Protein AF-A0A355TZN8-F1 (afdb_monomer_lite)

Structure (mmCIF, N/CA/C/O backbone):
data_AF-A0A355TZN8-F1
#
_entry.id   AF-A0A355TZN8-F1
#
loop_
_atom_site.group_PDB
_atom_site.id
_atom_site.type_symbol
_atom_site.label_atom_id
_atom_site.label_alt_id
_atom_site.label_comp_id
_atom_site.label_asym_id
_atom_site.label_entity_id
_atom_site.label_seq_id
_atom_site.pdbx_PDB_ins_code
_atom_site.Cartn_x
_atom_site.Cartn_y
_atom_site.Cartn_z
_atom_site.occupancy
_atom_site.B_iso_or_equiv
_atom_site.auth_seq_id
_atom_site.auth_comp_id
_atom_site.auth_asym_id
_atom_site.auth_atom_id
_atom_site.pdbx_PDB_model_num
ATOM 1 N N . VAL A 1 1 ? -8.035 -10.218 -26.524 1.00 62.44 1 VAL A N 1
ATOM 2 C CA . VAL A 1 1 ? -9.266 -9.620 -25.935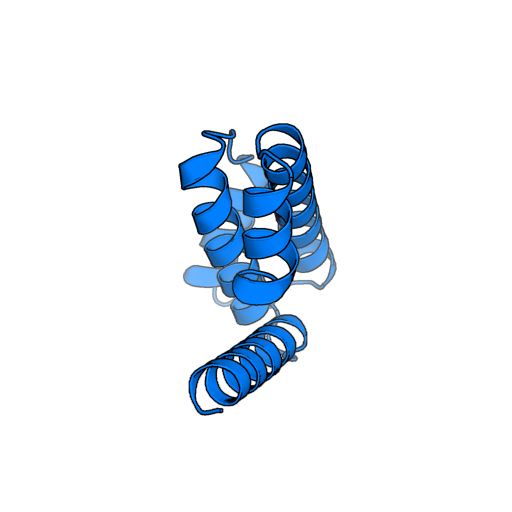 1.00 62.44 1 VAL A CA 1
ATOM 3 C C . VAL A 1 1 ? -9.451 -9.973 -24.453 1.00 62.44 1 VAL A C 1
ATOM 5 O O . VAL A 1 1 ? -9.489 -9.062 -23.633 1.00 62.44 1 VAL A O 1
ATOM 8 N N . LEU A 1 2 ? -9.474 -11.257 -24.068 1.00 73.00 2 LEU A N 1
ATOM 9 C CA . LEU A 1 2 ? -9.701 -11.697 -22.674 1.00 73.00 2 LEU A CA 1
ATOM 10 C C . LEU A 1 2 ? -8.684 -11.162 -21.642 1.00 73.00 2 LEU A C 1
ATOM 12 O O . LEU A 1 2 ? -9.069 -10.772 -20.541 1.00 73.00 2 LEU A O 1
ATOM 16 N N . ILE A 1 3 ? -7.397 -11.080 -22.002 1.00 71.88 3 ILE A N 1
ATOM 17 C CA . ILE A 1 3 ? -6.324 -10.592 -21.109 1.00 71.88 3 ILE A CA 1
ATOM 18 C C . ILE A 1 3 ? -6.543 -9.121 -20.712 1.00 71.88 3 ILE A C 1
ATOM 20 O O . ILE A 1 3 ? -6.409 -8.760 -19.543 1.00 71.88 3 ILE A O 1
ATOM 24 N N . VAL A 1 4 ? -6.945 -8.280 -21.669 1.00 72.12 4 VAL A N 1
ATOM 25 C CA . VAL A 1 4 ? -7.208 -6.847 -21.446 1.00 72.12 4 VAL A CA 1
ATOM 26 C C . VAL A 1 4 ? -8.448 -6.653 -20.570 1.00 72.12 4 VAL A C 1
ATOM 28 O O . VAL A 1 4 ? -8.444 -5.825 -19.658 1.00 72.12 4 VAL A O 1
ATOM 31 N N . LEU A 1 5 ? -9.490 -7.462 -20.786 1.00 77.88 5 LEU A N 1
ATOM 32 C CA . LEU A 1 5 ? -10.701 -7.440 -19.963 1.00 77.88 5 LEU A CA 1
ATOM 33 C C . LEU A 1 5 ? -10.396 -7.827 -18.507 1.00 77.88 5 LEU A C 1
ATOM 35 O O . LEU A 1 5 ? -10.802 -7.131 -17.575 1.00 77.88 5 LEU A O 1
ATOM 39 N N . ARG A 1 6 ? -9.609 -8.896 -18.316 1.00 76.62 6 ARG A N 1
ATOM 40 C CA . ARG A 1 6 ? -9.160 -9.361 -16.997 1.00 76.62 6 ARG A CA 1
ATOM 41 C C . ARG A 1 6 ? -8.357 -8.283 -16.269 1.00 76.62 6 ARG A C 1
ATOM 43 O O . ARG A 1 6 ? -8.631 -8.012 -15.101 1.00 76.62 6 ARG A O 1
ATOM 50 N N . ALA A 1 7 ? -7.427 -7.619 -16.957 1.00 74.94 7 ALA A N 1
ATOM 51 C CA . ALA A 1 7 ? -6.651 -6.517 -16.389 1.00 74.94 7 ALA A CA 1
ATOM 52 C C . ALA A 1 7 ? -7.545 -5.340 -15.952 1.00 74.94 7 ALA A C 1
ATOM 54 O O . ALA A 1 7 ? -7.375 -4.809 -14.853 1.00 74.94 7 ALA A O 1
ATOM 55 N N . LYS A 1 8 ? -8.551 -4.977 -16.761 1.00 78.19 8 LYS A N 1
ATOM 56 C CA . LYS A 1 8 ? -9.510 -3.904 -16.446 1.00 78.19 8 LYS A CA 1
ATOM 57 C C . LYS A 1 8 ? -10.352 -4.220 -15.204 1.00 78.19 8 LYS A C 1
ATOM 59 O O . LYS A 1 8 ? -10.524 -3.350 -14.350 1.00 78.19 8 LYS A O 1
ATOM 64 N N . ILE A 1 9 ? -10.842 -5.456 -15.074 1.00 79.81 9 ILE A N 1
ATOM 65 C CA . ILE A 1 9 ? -11.623 -5.907 -13.907 1.00 79.81 9 ILE A CA 1
ATOM 66 C C . ILE A 1 9 ? -10.762 -5.908 -12.645 1.00 79.81 9 ILE A C 1
ATOM 68 O O . ILE A 1 9 ? -11.184 -5.375 -11.619 1.00 79.81 9 ILE A O 1
ATOM 72 N N . ILE A 1 10 ? -9.542 -6.453 -12.726 1.00 76.31 10 ILE A N 1
ATOM 73 C CA . ILE A 1 10 ? -8.598 -6.448 -11.604 1.00 76.31 10 ILE A CA 1
ATOM 74 C C . ILE A 1 10 ? -8.385 -5.011 -11.134 1.00 76.31 10 ILE A C 1
ATOM 76 O O . ILE A 1 10 ? -8.604 -4.732 -9.960 1.00 76.31 10 ILE A O 1
ATOM 80 N N . ARG A 1 11 ? -8.063 -4.088 -12.044 1.00 77.88 11 ARG A N 1
ATOM 81 C CA . ARG A 1 11 ? -7.832 -2.677 -11.715 1.00 77.88 11 ARG A CA 1
ATOM 82 C C . ARG A 1 11 ? -9.047 -2.007 -11.069 1.00 77.88 11 ARG A C 1
ATOM 84 O O . ARG A 1 11 ? -8.921 -1.339 -10.048 1.00 77.88 11 ARG A O 1
ATOM 91 N N . LYS A 1 12 ? -10.251 -2.247 -11.599 1.00 81.69 12 LYS A N 1
ATOM 92 C CA . LYS A 1 12 ? -11.500 -1.742 -11.002 1.00 81.69 12 LYS A CA 1
ATOM 93 C C . LYS A 1 12 ? -11.687 -2.251 -9.566 1.00 81.69 12 LYS A C 1
ATOM 95 O O . LYS A 1 12 ? -12.043 -1.473 -8.682 1.00 81.69 12 LYS A O 1
ATOM 100 N N . ASN A 1 13 ? -11.410 -3.532 -9.323 1.00 78.38 13 ASN A N 1
ATOM 101 C CA . ASN A 1 13 ? -11.509 -4.131 -7.992 1.00 78.38 13 ASN A CA 1
ATOM 102 C C . ASN A 1 13 ? -10.441 -3.586 -7.032 1.00 78.38 13 ASN A C 1
ATOM 104 O O . ASN A 1 13 ? -10.760 -3.298 -5.880 1.00 78.38 13 ASN A O 1
ATOM 108 N N . ARG A 1 14 ? -9.200 -3.384 -7.502 1.00 75.81 14 ARG A N 1
ATOM 109 C CA . ARG A 1 14 ? -8.127 -2.759 -6.711 1.00 75.81 14 ARG A CA 1
ATOM 110 C C . ARG A 1 14 ? -8.501 -1.335 -6.302 1.00 75.81 14 ARG A C 1
ATOM 112 O O . ARG A 1 14 ? -8.439 -1.017 -5.118 1.00 75.81 14 ARG A O 1
ATOM 119 N N . LYS A 1 15 ? -8.986 -0.517 -7.243 1.00 80.38 15 LYS A N 1
ATOM 120 C CA . LYS A 1 15 ? -9.458 0.849 -6.969 1.00 80.38 15 LYS A CA 1
ATOM 121 C C . LYS A 1 15 ? -10.569 0.875 -5.911 1.00 80.38 15 LYS A C 1
ATOM 123 O O . LYS A 1 15 ? -10.486 1.633 -4.951 1.00 80.38 15 LYS A O 1
ATOM 128 N N . LYS A 1 16 ? -11.550 -0.029 -6.014 1.00 78.12 16 LYS A N 1
ATOM 129 C CA . LYS A 1 16 ? -12.635 -0.153 -5.025 1.00 78.12 16 LYS A CA 1
ATOM 130 C C . LYS A 1 16 ? -12.121 -0.475 -3.614 1.00 78.12 16 LYS A C 1
ATOM 132 O O . LYS A 1 16 ? -12.668 0.026 -2.638 1.00 78.12 16 LYS A O 1
ATOM 137 N N . LEU A 1 17 ? -11.075 -1.295 -3.492 1.00 72.81 17 LEU A N 1
ATOM 138 C CA . LEU A 1 17 ? -10.461 -1.623 -2.198 1.00 72.81 17 LEU A CA 1
ATOM 139 C C . LEU A 1 17 ? -9.670 -0.446 -1.607 1.00 72.81 17 LEU A C 1
ATOM 141 O O . LEU A 1 17 ? -9.637 -0.295 -0.390 1.00 72.81 17 LEU A O 1
ATOM 145 N N . PHE A 1 18 ? -9.096 0.416 -2.451 1.00 73.12 18 PHE A N 1
ATOM 146 C CA . PHE A 1 18 ? -8.444 1.664 -2.032 1.00 73.12 18 PHE A CA 1
ATOM 147 C C . PHE A 1 18 ? -9.414 2.720 -1.502 1.00 73.12 18 PHE A C 1
ATOM 149 O O . PHE A 1 18 ? -9.036 3.533 -0.656 1.00 73.12 18 PHE A O 1
ATOM 156 N N . GLU A 1 19 ? -10.645 2.700 -2.006 1.00 79.69 19 GLU A N 1
ATOM 157 C CA . GLU A 1 19 ? -11.681 3.710 -1.770 1.00 79.69 19 GLU A CA 1
ATOM 158 C C . GLU A 1 19 ? -12.799 3.212 -0.834 1.00 79.69 19 GLU A C 1
ATOM 160 O O . GLU A 1 19 ? -13.815 3.884 -0.665 1.00 79.69 19 GLU A O 1
ATOM 165 N N . THR A 1 20 ? -12.653 2.028 -0.224 1.00 81.00 20 THR A N 1
ATOM 166 C CA . THR A 1 20 ? -13.694 1.481 0.661 1.00 81.00 20 THR A CA 1
ATOM 167 C C . THR A 1 20 ? -13.864 2.323 1.933 1.00 81.00 20 THR A C 1
ATOM 169 O O . THR A 1 20 ? -12.914 2.908 2.432 1.00 81.00 20 THR A O 1
ATOM 172 N N . ARG A 1 21 ? -15.061 2.374 2.525 1.00 82.44 21 ARG A N 1
ATOM 173 C CA . ARG A 1 21 ? -15.287 3.174 3.752 1.00 82.44 21 ARG A CA 1
ATOM 174 C C . ARG A 1 21 ? -14.617 2.585 5.004 1.00 82.44 21 ARG A C 1
ATOM 176 O O . ARG A 1 21 ? -14.509 3.256 6.021 1.00 82.44 21 ARG A O 1
ATOM 183 N N . ASP A 1 22 ? -14.173 1.333 4.926 1.00 89.94 22 ASP A N 1
ATOM 184 C CA . ASP A 1 22 ? -13.512 0.614 6.014 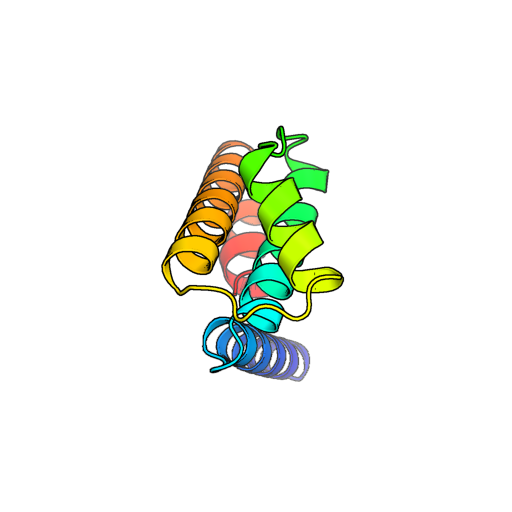1.00 89.94 22 ASP A CA 1
ATOM 185 C C . ASP A 1 22 ? -11.992 0.845 5.995 1.00 89.94 22 ASP A C 1
ATOM 187 O O . ASP A 1 22 ? -11.248 0.263 5.194 1.00 89.94 22 ASP A O 1
ATOM 191 N N . ASN A 1 23 ? -11.528 1.685 6.918 1.00 92.31 23 ASN A N 1
ATOM 192 C CA . ASN A 1 23 ? -10.121 2.052 7.030 1.00 92.31 23 ASN A CA 1
ATOM 193 C C . ASN A 1 23 ? -9.207 0.886 7.427 1.00 92.31 23 ASN A C 1
ATOM 195 O O . ASN A 1 23 ? -8.057 0.860 6.985 1.00 92.31 23 ASN A O 1
ATOM 199 N N . LYS A 1 24 ? -9.695 -0.118 8.173 1.00 93.06 24 LYS A N 1
ATOM 200 C CA . LYS A 1 24 ? -8.896 -1.318 8.479 1.00 93.06 24 LYS A CA 1
ATOM 201 C C . LYS A 1 24 ? -8.611 -2.096 7.208 1.00 93.06 24 LYS A C 1
ATOM 203 O O . LYS A 1 24 ? -7.460 -2.415 6.907 1.00 93.06 24 LYS A O 1
ATOM 208 N N . LYS A 1 25 ? -9.656 -2.337 6.410 1.00 91.44 25 LYS A N 1
ATOM 209 C CA . LYS A 1 25 ? -9.515 -3.019 5.116 1.00 91.44 25 LYS A CA 1
ATOM 210 C C . LYS A 1 25 ? -8.608 -2.239 4.168 1.00 91.44 25 LYS A C 1
ATOM 212 O O . LYS A 1 25 ? -7.781 -2.864 3.504 1.00 91.44 25 LYS A O 1
ATOM 217 N N . ARG A 1 26 ? -8.698 -0.901 4.142 1.00 92.88 26 ARG A N 1
ATOM 218 C CA . ARG A 1 26 ? -7.788 -0.047 3.353 1.00 92.88 26 ARG A CA 1
ATOM 219 C C . ARG A 1 26 ? -6.339 -0.232 3.774 1.00 92.88 26 ARG A C 1
ATOM 221 O O . ARG A 1 26 ? -5.515 -0.536 2.920 1.00 92.88 26 ARG A O 1
ATOM 228 N N . ILE A 1 27 ? -6.036 -0.115 5.066 1.00 94.38 27 ILE A N 1
ATOM 229 C CA . ILE A 1 27 ? -4.674 -0.281 5.596 1.00 94.38 27 ILE A CA 1
ATOM 230 C C . ILE A 1 27 ? -4.103 -1.652 5.226 1.00 94.38 27 ILE A C 1
ATOM 232 O O . ILE A 1 27 ? -3.022 -1.726 4.643 1.00 94.38 27 ILE A O 1
ATOM 236 N N . ILE A 1 28 ? -4.851 -2.731 5.477 1.00 93.69 28 ILE A N 1
ATOM 237 C CA . ILE A 1 28 ? -4.414 -4.098 5.158 1.00 93.69 28 ILE A CA 1
ATOM 238 C C . ILE A 1 28 ? -4.157 -4.252 3.655 1.00 93.69 28 ILE A C 1
ATOM 240 O O . ILE A 1 28 ? -3.168 -4.869 3.252 1.00 93.69 28 ILE A O 1
ATOM 244 N N . TYR A 1 29 ? -5.034 -3.703 2.815 1.00 90.50 29 TYR A N 1
ATOM 245 C CA . TYR A 1 29 ? -4.899 -3.815 1.369 1.00 90.50 29 TYR A CA 1
ATOM 246 C C . TYR A 1 29 ? -3.700 -3.027 0.825 1.00 90.50 29 TYR A C 1
ATOM 248 O O . TYR A 1 29 ? -2.910 -3.569 0.049 1.00 90.50 29 TYR A O 1
ATOM 256 N N . ILE A 1 30 ? -3.532 -1.779 1.268 1.00 91.19 30 ILE A N 1
ATOM 257 C CA . ILE A 1 30 ? -2.400 -0.919 0.905 1.00 91.19 30 ILE A CA 1
ATOM 258 C C . ILE A 1 30 ? -1.086 -1.589 1.312 1.00 91.19 30 ILE A C 1
ATOM 260 O O . ILE A 1 30 ? -0.179 -1.702 0.488 1.00 91.19 30 ILE A O 1
ATOM 264 N N . TYR A 1 31 ? -1.011 -2.094 2.545 1.00 93.25 31 TYR A N 1
ATOM 265 C CA . TYR A 1 31 ? 0.169 -2.787 3.048 1.00 93.25 31 TYR A CA 1
ATOM 266 C C . TYR A 1 31 ? 0.487 -4.054 2.248 1.00 93.25 31 TYR A C 1
ATOM 268 O O . TYR A 1 31 ? 1.631 -4.262 1.860 1.00 93.25 31 TYR A O 1
ATOM 276 N N . ARG A 1 32 ? -0.517 -4.879 1.918 1.00 91.31 32 ARG A N 1
ATOM 277 C CA . ARG A 1 32 ? -0.317 -6.069 1.070 1.00 91.31 32 ARG A CA 1
ATOM 278 C C . ARG A 1 32 ? 0.264 -5.717 -0.294 1.00 91.31 32 ARG A C 1
ATOM 280 O O . ARG A 1 32 ? 1.105 -6.454 -0.799 1.00 91.31 32 ARG A O 1
ATOM 287 N N . TYR A 1 33 ? -0.174 -4.618 -0.899 1.00 88.31 33 TYR A N 1
ATOM 288 C CA . TYR A 1 33 ? 0.444 -4.157 -2.135 1.00 88.31 33 TYR A CA 1
ATOM 289 C C . TYR A 1 33 ? 1.880 -3.686 -1.917 1.00 88.31 33 TYR A C 1
ATOM 291 O O . TYR A 1 33 ? 2.747 -4.045 -2.708 1.00 88.31 33 TYR A O 1
ATOM 299 N N . ALA A 1 34 ? 2.135 -2.907 -0.861 1.00 89.75 34 ALA A N 1
ATOM 300 C CA . ALA A 1 34 ? 3.478 -2.430 -0.553 1.00 89.75 34 ALA A CA 1
ATOM 301 C C . ALA A 1 34 ? 4.438 -3.613 -0.372 1.00 89.75 34 ALA A C 1
ATOM 303 O O . ALA A 1 34 ? 5.484 -3.632 -1.002 1.00 89.75 34 ALA A O 1
ATOM 304 N N . MET A 1 35 ? 4.019 -4.671 0.329 1.00 91.00 35 MET A N 1
ATOM 305 C CA . MET A 1 35 ? 4.775 -5.922 0.463 1.00 91.00 35 MET A CA 1
ATOM 306 C C . MET A 1 35 ? 5.093 -6.597 -0.878 1.00 91.00 35 MET A C 1
ATOM 308 O O . MET A 1 35 ? 6.192 -7.099 -1.080 1.00 91.00 35 MET A O 1
ATOM 312 N N . GLN A 1 36 ? 4.157 -6.597 -1.832 1.00 86.81 36 GLN A N 1
ATOM 313 C CA . GLN A 1 36 ? 4.413 -7.158 -3.167 1.00 86.81 36 GLN A CA 1
ATOM 314 C C . GLN A 1 36 ? 5.455 -6.375 -3.967 1.00 86.81 36 GLN A C 1
ATOM 316 O O . GLN A 1 36 ? 5.985 -6.919 -4.940 1.00 86.81 36 GLN A O 1
ATOM 321 N N . ILE A 1 37 ? 5.663 -5.101 -3.634 1.00 85.81 37 ILE A N 1
ATOM 322 C CA . ILE A 1 37 ? 6.736 -4.279 -4.187 1.00 85.81 37 ILE A CA 1
ATOM 323 C C . ILE A 1 37 ? 8.018 -4.497 -3.397 1.00 85.81 37 ILE A C 1
ATOM 325 O O . ILE A 1 37 ? 9.056 -4.738 -3.999 1.00 85.81 37 ILE A O 1
ATOM 329 N N . ASN A 1 38 ? 7.913 -4.459 -2.074 1.00 85.62 38 ASN A N 1
ATOM 330 C CA . ASN A 1 38 ? 9.015 -4.613 -1.147 1.00 85.62 38 ASN A CA 1
ATOM 331 C C . ASN A 1 38 ? 9.777 -5.928 -1.369 1.00 85.62 38 ASN A C 1
ATOM 333 O O . ASN A 1 38 ? 10.995 -5.915 -1.418 1.00 85.62 38 ASN A O 1
ATOM 337 N N . ASN A 1 39 ? 9.081 -7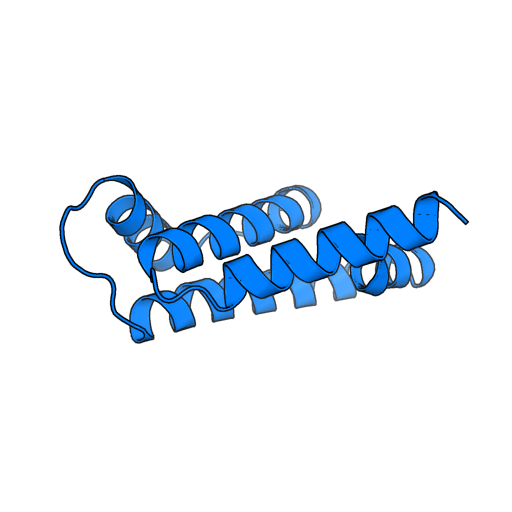.028 -1.678 1.00 84.00 39 ASN A N 1
ATOM 338 C CA . ASN A 1 39 ? 9.706 -8.302 -2.069 1.00 84.00 39 ASN A CA 1
ATOM 339 C C . ASN A 1 39 ? 10.614 -8.218 -3.318 1.00 84.00 39 ASN A C 1
ATOM 341 O O . ASN A 1 39 ? 11.281 -9.191 -3.646 1.00 84.00 39 ASN A O 1
ATOM 345 N N . ILE A 1 40 ? 10.569 -7.118 -4.072 1.00 81.31 40 ILE A N 1
ATOM 346 C CA . ILE A 1 40 ? 11.407 -6.866 -5.253 1.00 81.31 40 ILE A CA 1
ATOM 347 C C . ILE A 1 40 ? 12.477 -5.817 -4.942 1.00 81.31 40 ILE A C 1
ATOM 349 O O . ILE A 1 40 ? 13.576 -5.899 -5.479 1.00 81.31 40 ILE A O 1
ATOM 353 N N . THR A 1 41 ? 12.134 -4.798 -4.152 1.00 79.75 41 THR A N 1
ATOM 354 C CA . THR A 1 41 ? 13.043 -3.698 -3.800 1.00 79.75 41 THR A CA 1
ATOM 355 C C . THR A 1 41 ? 13.910 -4.002 -2.583 1.00 79.75 41 THR A C 1
ATOM 357 O O . THR A 1 41 ? 14.863 -3.270 -2.349 1.00 79.75 41 THR A O 1
ATOM 360 N N . GLU A 1 42 ? 13.566 -5.037 -1.811 1.00 83.81 42 GLU A N 1
ATOM 361 C CA . GLU A 1 42 ? 14.173 -5.394 -0.520 1.00 83.81 42 GLU A CA 1
ATOM 362 C C . GLU A 1 42 ? 14.198 -4.208 0.465 1.00 83.81 42 GLU A C 1
ATOM 364 O O . GLU A 1 42 ? 15.108 -4.043 1.273 1.00 83.81 42 GLU A O 1
ATOM 369 N N . GLY A 1 43 ? 13.180 -3.344 0.377 1.00 81.88 43 GLY A N 1
ATOM 370 C CA . GLY A 1 43 ? 13.083 -2.127 1.177 1.00 81.88 43 GLY A CA 1
ATOM 371 C C . GLY A 1 43 ? 12.825 -2.403 2.661 1.00 81.88 43 GLY A C 1
ATOM 372 O O . GLY A 1 43 ? 12.255 -3.421 3.048 1.00 81.88 43 GLY A O 1
ATOM 373 N N . PHE A 1 44 ? 13.159 -1.446 3.519 1.00 89.56 44 PHE A N 1
ATOM 374 C CA . PHE A 1 44 ? 12.810 -1.526 4.936 1.00 89.56 44 PHE A CA 1
ATOM 375 C C . PHE A 1 44 ? 11.325 -1.197 5.170 1.00 89.56 44 PHE A C 1
ATOM 377 O O . PHE A 1 44 ? 10.773 -0.283 4.554 1.00 89.56 44 PHE A O 1
ATOM 384 N N . ILE A 1 45 ? 10.673 -1.912 6.092 1.00 91.88 45 ILE A N 1
ATOM 385 C CA . ILE A 1 45 ? 9.304 -1.613 6.533 1.00 91.88 45 ILE A CA 1
ATOM 386 C C . ILE A 1 45 ? 9.383 -0.788 7.825 1.00 91.88 45 ILE A C 1
ATOM 388 O O . ILE A 1 45 ? 9.846 -1.309 8.839 1.00 91.88 45 ILE A O 1
ATOM 392 N N . PRO A 1 46 ? 8.897 0.465 7.845 1.00 95.12 46 PRO A N 1
ATOM 393 C CA . PRO A 1 46 ? 8.889 1.268 9.061 1.00 95.12 46 PRO A CA 1
ATOM 394 C C . PRO A 1 46 ? 8.059 0.625 10.178 1.00 95.12 46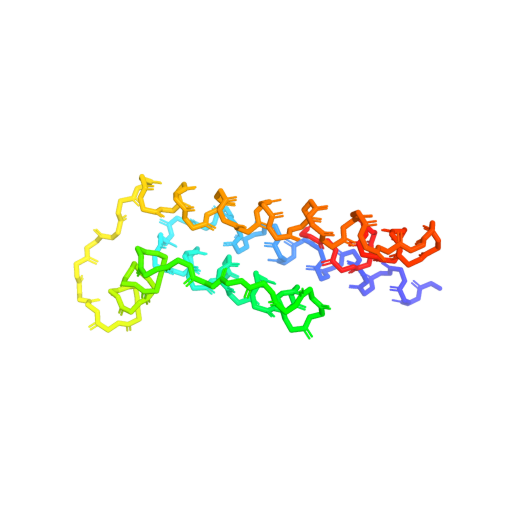 PRO A C 1
ATOM 396 O O . PRO A 1 46 ? 6.934 0.177 9.944 1.00 95.12 46 PRO A O 1
ATOM 399 N N . ILE A 1 47 ? 8.573 0.670 11.411 1.00 96.06 47 ILE A N 1
ATOM 400 C CA . ILE A 1 47 ? 7.892 0.138 12.607 1.00 96.06 47 ILE A CA 1
ATOM 401 C C . ILE A 1 47 ? 6.499 0.763 12.771 1.00 96.06 47 ILE A C 1
ATOM 403 O O . ILE A 1 47 ? 5.534 0.061 13.064 1.00 96.06 47 ILE A O 1
ATOM 407 N N . GLU A 1 48 ? 6.363 2.065 12.504 1.00 96.31 48 GLU A N 1
ATOM 408 C CA . GLU A 1 48 ? 5.074 2.769 12.544 1.00 96.31 48 GLU A CA 1
ATOM 409 C C . GLU A 1 48 ? 4.037 2.128 11.606 1.00 96.31 48 GLU A C 1
ATOM 411 O O . GLU A 1 48 ? 2.898 1.878 12.002 1.00 96.31 48 GLU A O 1
ATOM 416 N N . VAL A 1 49 ? 4.435 1.790 10.375 1.00 96.06 49 VAL A N 1
ATOM 417 C CA . VAL A 1 49 ? 3.558 1.120 9.403 1.00 96.06 49 VAL A CA 1
ATOM 418 C C . VAL A 1 49 ? 3.181 -0.271 9.903 1.00 96.06 49 VAL A C 1
ATOM 420 O O . VAL A 1 49 ? 2.021 -0.670 9.793 1.00 96.06 49 VAL A O 1
ATOM 423 N N . GLN A 1 50 ? 4.135 -1.003 10.476 1.00 96.19 50 GLN A N 1
ATOM 424 C CA . GLN A 1 50 ? 3.893 -2.344 10.995 1.00 96.19 50 GLN A CA 1
ATOM 425 C C . GLN A 1 50 ? 2.911 -2.338 12.174 1.00 96.19 50 GLN A C 1
ATOM 427 O O . GLN A 1 50 ? 1.989 -3.157 12.201 1.00 96.19 50 GLN A O 1
ATOM 432 N N . ASN A 1 51 ? 3.034 -1.368 13.081 1.00 96.50 51 ASN A N 1
ATOM 433 C CA . ASN A 1 51 ? 2.114 -1.181 14.202 1.00 96.50 51 ASN A CA 1
ATOM 434 C C . ASN A 1 51 ? 0.694 -0.872 13.716 1.00 96.50 51 ASN A C 1
ATOM 436 O O . ASN A 1 51 ? -0.242 -1.573 14.093 1.00 96.50 51 ASN A O 1
ATOM 440 N N . LEU A 1 52 ? 0.534 0.080 12.790 1.00 96.44 52 LEU A N 1
ATOM 441 C CA . LEU A 1 52 ? -0.775 0.423 12.219 1.00 96.44 52 LEU A CA 1
ATOM 442 C C . LEU A 1 52 ? -1.439 -0.762 11.502 1.00 96.44 52 LEU A C 1
ATOM 444 O O . LEU A 1 52 ? -2.662 -0.909 11.522 1.00 96.44 52 LEU A O 1
ATOM 448 N N . VAL A 1 53 ? -0.647 -1.618 10.856 1.00 95.38 53 VAL A N 1
ATOM 449 C CA . VAL A 1 53 ? -1.150 -2.830 10.198 1.00 95.38 53 VAL A CA 1
ATOM 450 C C . VAL A 1 53 ? -1.564 -3.885 11.218 1.00 95.38 53 VAL A C 1
ATOM 452 O O . VAL A 1 53 ? -2.589 -4.539 11.022 1.00 95.38 53 VAL A O 1
ATOM 455 N N . ASN A 1 54 ? -0.797 -4.063 12.291 1.00 96.19 54 ASN A N 1
ATOM 456 C CA . ASN A 1 54 ? -1.143 -4.983 13.370 1.00 96.19 54 ASN A CA 1
ATOM 457 C C . ASN A 1 54 ? -2.415 -4.526 14.093 1.00 96.19 54 ASN A C 1
ATOM 459 O O . ASN A 1 54 ? -3.325 -5.330 14.286 1.00 96.19 54 ASN A O 1
ATOM 463 N N . GLU A 1 55 ? -2.538 -3.233 14.386 1.00 95.94 55 GLU A N 1
ATOM 464 C CA . GLU A 1 55 ? -3.770 -2.643 14.910 1.00 95.94 55 GLU A CA 1
ATOM 465 C C . GLU A 1 55 ? -4.949 -2.888 13.965 1.00 95.94 55 GLU A C 1
ATOM 467 O O . GLU A 1 55 ? -5.990 -3.381 14.390 1.00 95.94 55 GLU A O 1
ATOM 472 N N . ALA A 1 56 ? -4.784 -2.639 12.664 1.00 94.25 56 ALA A N 1
ATOM 473 C CA . ALA A 1 56 ? -5.851 -2.870 11.694 1.00 94.25 56 ALA A CA 1
ATOM 474 C C . ALA A 1 56 ? -6.285 -4.346 11.596 1.00 94.25 56 ALA A C 1
ATOM 476 O O . ALA A 1 56 ? -7.437 -4.610 11.246 1.00 94.25 56 ALA A O 1
ATOM 477 N N . LYS A 1 57 ? -5.386 -5.300 11.877 1.00 94.69 57 LYS A N 1
ATOM 478 C CA . LYS A 1 57 ? -5.666 -6.745 11.845 1.00 94.69 57 LYS A CA 1
ATOM 479 C C . LYS A 1 57 ? -6.336 -7.258 13.116 1.00 94.69 57 LYS A C 1
ATOM 481 O O . LYS A 1 57 ? -7.218 -8.104 13.010 1.00 94.69 57 LYS A O 1
ATOM 486 N N . TYR A 1 58 ? -5.885 -6.797 14.279 1.00 94.38 58 TYR A N 1
ATOM 487 C CA . TYR A 1 58 ? -6.195 -7.447 15.556 1.00 94.38 58 TYR A CA 1
ATOM 488 C C . TYR A 1 58 ? -6.960 -6.557 16.537 1.00 94.38 58 TYR A C 1
ATOM 490 O O . TYR A 1 58 ? -7.613 -7.074 17.437 1.00 94.38 58 TYR A O 1
ATOM 498 N N . SER A 1 59 ? -6.906 -5.232 16.383 1.00 89.81 59 SER A N 1
ATOM 499 C CA . SER A 1 59 ? -7.635 -4.317 17.261 1.00 89.81 59 SER A CA 1
ATOM 500 C C . SER A 1 59 ? -9.095 -4.186 16.841 1.00 89.81 59 SER A C 1
ATOM 502 O O . SER A 1 59 ? -9.432 -4.230 15.655 1.00 89.81 59 SER A O 1
ATOM 504 N N . ASN A 1 60 ? -9.967 -3.922 17.814 1.00 87.94 60 ASN A N 1
ATOM 505 C CA . ASN A 1 60 ? -11.364 -3.566 17.580 1.00 87.94 60 ASN A CA 1
ATOM 506 C C . ASN A 1 60 ? -11.570 -2.058 17.346 1.00 87.94 60 ASN A C 1
ATOM 508 O O . ASN A 1 60 ? -12.593 -1.681 16.781 1.00 87.94 60 ASN A O 1
ATOM 512 N N . HIS A 1 61 ? -10.582 -1.205 17.634 1.00 87.69 61 HIS A N 1
ATOM 513 C CA . HIS A 1 61 ? -10.693 0.253 17.476 1.00 87.69 61 HIS A CA 1
ATOM 514 C C . HIS A 1 61 ? -10.893 0.699 16.021 1.00 87.69 61 HIS A C 1
ATOM 516 O O . HIS A 1 61 ? -10.417 0.055 15.086 1.00 87.69 61 HIS A O 1
ATOM 522 N N . ILE A 1 62 ? -11.598 1.814 15.815 1.00 88.38 62 ILE A N 1
ATOM 523 C CA . ILE A 1 62 ? -11.811 2.396 14.484 1.00 88.38 62 ILE A CA 1
ATOM 524 C C . ILE A 1 62 ? -10.519 3.078 14.022 1.00 88.38 62 ILE A C 1
ATOM 526 O O . ILE A 1 62 ? -9.996 3.960 14.698 1.00 88.38 62 ILE A O 1
ATOM 530 N N . MET A 1 63 ? -10.022 2.698 12.842 1.00 92.94 63 MET A N 1
ATOM 531 C CA . MET A 1 63 ? -8.814 3.298 12.274 1.00 92.94 63 MET A CA 1
ATOM 532 C C . MET A 1 63 ? -9.104 4.670 11.669 1.00 92.94 63 MET A C 1
ATOM 534 O O . MET A 1 63 ? -10.043 4.843 10.886 1.00 92.94 63 MET A O 1
ATOM 538 N N . SER A 1 64 ? -8.249 5.639 11.984 1.00 93.81 64 SER A N 1
ATOM 539 C CA . SER A 1 64 ? -8.364 6.999 11.461 1.00 93.81 64 SER A CA 1
ATOM 540 C C . SER A 1 64 ? -7.927 7.099 9.993 1.00 93.81 64 SER A C 1
ATOM 542 O O . SER A 1 64 ? -7.094 6.328 9.513 1.00 93.81 64 SER A O 1
ATOM 544 N N . GLU A 1 65 ? -8.415 8.120 9.284 1.00 93.31 65 GLU A N 1
ATOM 545 C CA . GLU A 1 65 ? -7.932 8.431 7.930 1.00 93.31 65 GLU A CA 1
ATOM 546 C C . GLU A 1 65 ? -6.441 8.819 7.931 1.00 93.31 65 GLU A C 1
ATOM 548 O O . GLU A 1 65 ? -5.727 8.575 6.959 1.00 93.31 65 GLU A O 1
ATOM 553 N N . LYS A 1 66 ? -5.937 9.386 9.036 1.00 94.94 66 LYS A N 1
ATOM 554 C CA . LYS A 1 66 ? -4.512 9.706 9.204 1.00 94.94 66 LYS A CA 1
ATOM 555 C C . LYS A 1 66 ? -3.658 8.436 9.163 1.00 94.94 66 LYS A C 1
ATOM 557 O O . LYS A 1 66 ? -2.660 8.405 8.448 1.00 94.94 66 LYS A O 1
ATOM 562 N N . SER A 1 67 ? -4.097 7.374 9.838 1.00 95.12 67 SER A N 1
ATOM 563 C CA . SER A 1 67 ? -3.451 6.057 9.806 1.00 95.12 67 SER A CA 1
ATOM 564 C C . SER A 1 67 ? -3.396 5.494 8.383 1.00 95.12 67 SER A C 1
ATOM 566 O O . SER A 1 67 ? -2.357 5.009 7.940 1.00 95.12 67 SER A O 1
ATOM 568 N N . VAL A 1 68 ? -4.487 5.632 7.618 1.00 94.25 68 VAL A N 1
ATOM 569 C CA . VAL A 1 68 ? -4.510 5.232 6.202 1.00 94.25 68 VAL A CA 1
ATOM 570 C C . VAL A 1 68 ? -3.492 6.033 5.385 1.00 94.25 68 VAL A C 1
ATOM 572 O O . VAL A 1 68 ? -2.773 5.453 4.571 1.00 94.25 68 VAL A O 1
ATOM 575 N N . LYS A 1 69 ? -3.400 7.354 5.596 1.00 94.69 69 LYS A N 1
ATOM 576 C CA . LYS A 1 69 ? -2.447 8.224 4.884 1.00 94.69 69 LYS A CA 1
ATOM 577 C C . LYS A 1 69 ? -0.992 7.827 5.132 1.00 94.69 69 LYS A C 1
ATOM 579 O O . LYS A 1 69 ? -0.222 7.836 4.177 1.00 94.69 69 LYS A O 1
ATOM 584 N N . ILE A 1 70 ? -0.630 7.443 6.357 1.00 96.25 70 ILE A N 1
ATOM 585 C CA . ILE A 1 70 ? 0.732 6.994 6.698 1.00 96.25 70 ILE A CA 1
ATOM 586 C C . ILE A 1 70 ? 1.095 5.741 5.891 1.00 96.25 70 ILE A C 1
ATOM 588 O O . ILE A 1 70 ? 2.074 5.737 5.144 1.00 96.25 70 ILE A O 1
ATOM 592 N N . VAL A 1 71 ? 0.247 4.711 5.943 1.00 94.81 71 VAL A N 1
ATOM 593 C CA . VAL A 1 71 ? 0.481 3.446 5.223 1.00 94.81 71 VAL A CA 1
ATOM 594 C C . VAL A 1 71 ? 0.454 3.655 3.703 1.00 94.81 71 VAL A C 1
ATOM 596 O O . VAL A 1 71 ? 1.233 3.046 2.969 1.00 94.81 71 VAL A O 1
ATOM 599 N N . LYS A 1 72 ? -0.397 4.565 3.211 1.00 92.81 72 LYS A N 1
ATOM 600 C CA . LYS A 1 72 ? -0.433 4.962 1.796 1.00 92.81 72 LYS A CA 1
ATOM 601 C C . LYS A 1 72 ? 0.847 5.672 1.362 1.00 92.81 72 LYS A C 1
ATOM 603 O O . LYS A 1 72 ? 1.343 5.391 0.276 1.00 92.81 72 LYS A O 1
ATOM 608 N N . SER A 1 73 ? 1.379 6.565 2.194 1.00 94.12 73 SER A N 1
ATOM 609 C CA . SER A 1 73 ? 2.635 7.268 1.922 1.00 94.12 73 SER A CA 1
ATOM 610 C C . SER A 1 73 ? 3.790 6.279 1.766 1.00 94.12 73 SER A C 1
ATOM 612 O O . SER A 1 73 ? 4.530 6.345 0.786 1.00 94.12 73 SER A O 1
ATOM 614 N N . TYR A 1 74 ? 3.870 5.291 2.663 1.00 93.75 74 TYR A N 1
ATOM 615 C CA . TYR A 1 74 ? 4.838 4.202 2.559 1.00 93.75 74 TYR A CA 1
ATOM 616 C C . TYR A 1 74 ? 4.687 3.409 1.251 1.00 93.75 74 TYR A C 1
ATOM 618 O O . TYR A 1 74 ? 5.656 3.225 0.521 1.00 93.75 74 TYR A O 1
ATOM 626 N N . ALA A 1 75 ? 3.469 3.003 0.885 1.00 90.31 75 ALA A N 1
ATOM 627 C CA . ALA A 1 75 ? 3.251 2.267 -0.361 1.00 90.31 75 ALA A CA 1
ATOM 628 C C . ALA A 1 75 ? 3.635 3.073 -1.620 1.00 90.31 75 ALA A C 1
ATOM 630 O O . ALA A 1 75 ? 4.141 2.511 -2.594 1.00 90.31 75 ALA A O 1
ATOM 631 N N . GLU A 1 76 ? 3.417 4.392 -1.610 1.00 89.38 76 GLU A N 1
ATOM 632 C CA . GLU A 1 76 ? 3.864 5.283 -2.684 1.00 89.38 76 GLU A CA 1
ATOM 633 C C . GLU A 1 76 ? 5.387 5.447 -2.720 1.00 89.38 76 GLU A C 1
ATOM 635 O O . GLU A 1 76 ? 5.954 5.535 -3.812 1.00 89.38 76 GLU A O 1
ATOM 640 N N . HIS A 1 77 ? 6.051 5.459 -1.562 1.00 91.81 77 HIS A N 1
ATOM 641 C CA . HIS A 1 77 ? 7.509 5.428 -1.472 1.00 91.81 77 HIS A CA 1
ATOM 642 C C . HIS A 1 77 ? 8.070 4.153 -2.113 1.00 91.81 77 HIS A C 1
ATOM 644 O O . HIS A 1 77 ? 8.832 4.245 -3.075 1.00 91.81 77 HIS A O 1
ATOM 650 N N . GLU A 1 78 ? 7.601 2.977 -1.688 1.00 89.19 78 GLU A N 1
ATOM 651 C CA . GLU A 1 78 ? 8.041 1.691 -2.248 1.00 89.19 78 GLU A CA 1
ATOM 652 C C . GLU A 1 78 ? 7.829 1.626 -3.765 1.00 89.19 78 GLU A C 1
ATOM 654 O O . GLU A 1 78 ? 8.688 1.175 -4.522 1.00 89.19 78 GLU A O 1
ATOM 659 N N . ARG A 1 79 ? 6.696 2.149 -4.253 1.00 86.38 79 ARG A N 1
ATOM 660 C CA . ARG A 1 79 ? 6.416 2.229 -5.692 1.00 86.38 79 ARG A CA 1
ATOM 661 C C . ARG A 1 79 ? 7.424 3.103 -6.438 1.00 86.38 79 ARG A C 1
ATOM 663 O O . ARG A 1 79 ? 7.792 2.763 -7.565 1.00 86.38 79 ARG A O 1
ATOM 670 N N . LYS A 1 80 ? 7.846 4.228 -5.855 1.00 87.75 80 LYS A N 1
ATOM 671 C CA . LYS A 1 80 ? 8.874 5.095 -6.449 1.00 87.75 80 LYS A CA 1
ATOM 672 C C . LYS A 1 80 ? 10.226 4.386 -6.492 1.00 87.75 80 LYS A C 1
ATOM 674 O O . LYS A 1 80 ? 10.868 4.433 -7.540 1.00 87.75 80 LYS A O 1
ATOM 679 N N . GLU A 1 81 ? 10.611 3.693 -5.425 1.00 86.75 81 GLU A N 1
ATOM 680 C CA . GLU A 1 81 ? 11.860 2.922 -5.380 1.00 86.75 81 GLU A CA 1
ATOM 681 C C . GLU A 1 81 ? 11.874 1.802 -6.424 1.00 86.75 81 GLU A C 1
ATOM 683 O O . GLU A 1 81 ? 12.800 1.716 -7.232 1.00 86.75 81 GLU A O 1
ATOM 688 N N . LEU A 1 82 ? 10.777 1.049 -6.552 1.00 84.75 82 LEU A N 1
ATOM 689 C CA . LEU A 1 82 ? 10.642 0.048 -7.611 1.00 84.75 82 LEU A CA 1
ATOM 690 C C . LEU A 1 82 ? 10.848 0.652 -8.997 1.00 84.75 82 LEU A C 1
ATOM 692 O O . LEU A 1 82 ? 11.513 0.050 -9.840 1.00 84.75 82 LEU A O 1
ATOM 696 N N . TYR A 1 83 ? 10.282 1.833 -9.256 1.00 80.69 83 TYR A N 1
ATOM 697 C CA . TYR A 1 83 ? 10.434 2.499 -10.547 1.00 80.69 83 TYR A CA 1
ATOM 698 C C . TYR A 1 83 ? 11.867 2.940 -10.809 1.00 80.69 83 TYR A C 1
ATOM 700 O O . TYR A 1 83 ? 12.287 2.853 -11.962 1.00 80.69 83 TYR A O 1
ATOM 708 N N . LYS A 1 84 ? 12.616 3.375 -9.790 1.00 83.31 84 LYS A N 1
ATOM 709 C CA . LYS A 1 84 ? 14.047 3.676 -9.929 1.00 83.31 84 LYS A CA 1
ATOM 710 C C . LYS A 1 84 ? 14.844 2.422 -10.296 1.00 83.31 84 LYS A C 1
ATOM 712 O O . LYS A 1 84 ? 15.671 2.490 -11.195 1.00 83.31 84 LYS A O 1
ATOM 717 N N . MET A 1 85 ? 14.530 1.282 -9.678 1.00 78.94 85 MET A N 1
ATOM 718 C CA . MET A 1 85 ? 15.246 0.015 -9.883 1.00 78.94 85 MET A CA 1
ATOM 719 C C . MET A 1 85 ? 14.858 -0.734 -11.172 1.00 78.94 85 MET A C 1
ATOM 721 O O . MET A 1 85 ? 15.599 -1.603 -11.628 1.00 78.94 85 MET A O 1
ATOM 725 N N . THR A 1 86 ? 13.700 -0.447 -11.782 1.00 77.69 86 THR A N 1
ATOM 726 C CA . THR A 1 86 ? 13.232 -1.182 -12.974 1.00 77.69 86 THR A CA 1
ATOM 727 C C . THR A 1 86 ? 13.575 -0.512 -14.302 1.00 77.69 86 THR A C 1
ATOM 729 O O . THR A 1 86 ? 13.306 0.670 -14.519 1.00 77.69 86 THR A O 1
ATOM 732 N N . SER A 1 87 ? 14.065 -1.325 -15.249 1.00 75.19 87 SER A N 1
ATOM 733 C CA . SER A 1 87 ? 14.226 -0.949 -16.660 1.00 75.19 87 SER A CA 1
ATOM 734 C C . SER A 1 87 ? 12.889 -0.554 -17.305 1.00 75.19 87 SER A C 1
ATOM 736 O O . SER A 1 87 ? 11.818 -0.966 -16.848 1.00 75.19 87 SER A O 1
ATOM 738 N N . GLY A 1 88 ? 12.930 0.232 -18.388 1.00 70.19 88 GLY A N 1
ATOM 739 C CA . GLY A 1 88 ? 11.744 0.862 -18.991 1.00 70.19 88 GLY A CA 1
ATOM 740 C C . GLY A 1 88 ? 10.554 -0.080 -19.237 1.00 70.19 88 GLY A C 1
ATOM 741 O O . GLY A 1 88 ? 9.429 0.238 -18.853 1.00 70.19 88 GLY A O 1
ATOM 742 N N . ILE A 1 89 ? 10.791 -1.278 -19.783 1.00 67.56 89 ILE A N 1
ATOM 743 C CA . ILE A 1 89 ? 9.734 -2.271 -20.066 1.00 67.56 89 ILE A CA 1
ATOM 744 C C . ILE A 1 89 ? 9.128 -2.839 -18.771 1.00 67.56 89 ILE A C 1
ATOM 746 O O . ILE A 1 89 ? 7.905 -2.940 -18.645 1.00 67.56 89 ILE A O 1
ATOM 750 N N . LYS A 1 90 ? 9.956 -3.146 -17.764 1.00 70.69 90 LYS A N 1
ATOM 751 C CA . LYS A 1 90 ? 9.472 -3.603 -16.450 1.00 70.69 90 LYS A CA 1
ATOM 752 C C . LYS A 1 90 ? 8.691 -2.495 -15.740 1.00 70.69 90 LYS A C 1
ATOM 754 O O . LYS A 1 90 ? 7.654 -2.767 -15.136 1.00 70.69 90 LYS A O 1
ATOM 759 N N . ARG A 1 91 ? 9.116 -1.236 -15.882 1.00 72.62 91 ARG A N 1
ATOM 760 C CA . ARG A 1 91 ? 8.393 -0.072 -15.352 1.00 72.62 91 ARG A CA 1
ATOM 761 C C . ARG A 1 91 ? 6.990 0.038 -15.960 1.00 72.62 91 ARG A C 1
ATOM 763 O O . ARG A 1 91 ? 6.030 0.270 -15.225 1.00 72.62 91 ARG A O 1
ATOM 770 N N . LEU A 1 92 ? 6.841 -0.196 -17.269 1.00 65.62 92 LEU A N 1
ATOM 771 C CA . LEU A 1 92 ? 5.532 -0.240 -17.939 1.00 65.62 92 LEU A CA 1
ATOM 772 C C . LEU A 1 92 ? 4.655 -1.384 -17.409 1.00 65.62 92 LEU A C 1
ATOM 774 O O . LEU A 1 92 ? 3.481 -1.158 -17.108 1.00 65.62 92 LEU A O 1
ATOM 778 N N . TYR A 1 93 ? 5.220 -2.578 -17.210 1.00 70.25 93 TYR A N 1
ATOM 779 C CA . TYR A 1 93 ? 4.503 -3.712 -16.616 1.00 70.25 93 TYR A CA 1
ATOM 780 C C . TYR A 1 93 ? 3.945 -3.368 -15.223 1.00 70.25 93 TYR A C 1
ATOM 782 O O . TYR A 1 93 ? 2.749 -3.531 -14.960 1.00 70.25 93 TYR A O 1
ATOM 790 N N . TYR A 1 94 ? 4.766 -2.792 -14.344 1.00 70.06 94 TYR A N 1
ATOM 791 C CA . TYR A 1 94 ? 4.306 -2.377 -13.017 1.00 70.06 94 TYR A CA 1
ATOM 792 C C . TYR A 1 94 ? 3.316 -1.208 -13.059 1.00 70.06 94 TYR A C 1
ATOM 794 O O . TYR A 1 94 ? 2.389 -1.175 -12.254 1.00 70.06 94 TYR A O 1
ATOM 802 N N . LYS A 1 95 ? 3.451 -0.274 -14.007 1.00 67.44 95 LYS A N 1
ATOM 803 C CA . LYS A 1 95 ? 2.553 0.885 -14.156 1.00 67.44 95 LYS A CA 1
ATOM 804 C C . LYS A 1 95 ? 1.171 0.529 -14.713 1.00 67.44 95 LYS A C 1
ATOM 806 O O . LYS A 1 95 ? 0.181 1.164 -14.343 1.00 67.44 95 LYS A O 1
ATOM 811 N N . TYR A 1 96 ? 1.079 -0.454 -15.604 1.00 60.38 96 TYR A N 1
ATOM 812 C CA . TYR A 1 96 ? -0.172 -0.743 -16.315 1.00 60.38 96 TYR A CA 1
ATOM 813 C C . TYR A 1 96 ? -0.836 -2.054 -15.903 1.00 60.38 96 TYR A C 1
ATOM 815 O O . TYR A 1 96 ? -2.064 -2.107 -15.871 1.00 60.38 96 TYR A O 1
ATOM 823 N N . ILE A 1 97 ? -0.057 -3.077 -15.541 1.00 58.38 97 ILE A N 1
ATOM 824 C CA . ILE A 1 97 ? -0.577 -4.415 -15.219 1.00 58.38 97 ILE A CA 1
ATOM 825 C C . ILE A 1 97 ? -0.64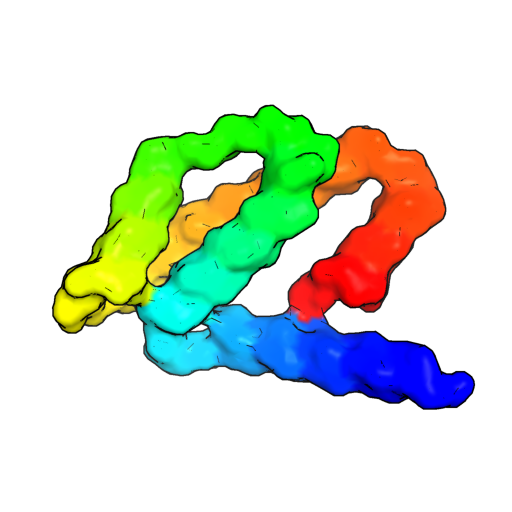7 -4.626 -13.701 1.00 58.38 97 ILE A C 1
ATOM 827 O O . ILE A 1 97 ? -1.642 -5.140 -13.178 1.00 58.38 97 ILE A O 1
ATOM 831 N N . LYS A 1 98 ? 0.384 -4.196 -12.965 1.00 65.56 98 LYS A N 1
ATOM 832 C CA . LYS A 1 98 ? 0.438 -4.373 -11.504 1.00 65.56 98 LYS A CA 1
ATOM 833 C C . LYS A 1 98 ? -0.024 -3.154 -10.701 1.00 65.56 98 LYS A C 1
ATOM 835 O O . LYS A 1 98 ? -0.227 -3.295 -9.502 1.00 65.56 98 LYS A O 1
ATOM 840 N N . ALA A 1 99 ? -0.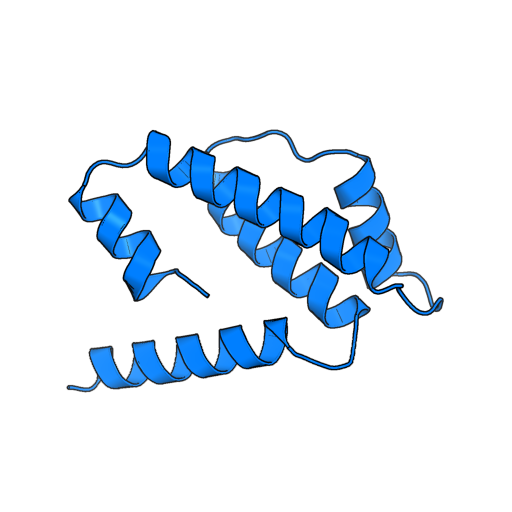245 -2.006 -11.341 1.00 60.19 99 ALA A N 1
ATOM 841 C CA . ALA A 1 99 ? -0.718 -0.810 -10.658 1.00 60.19 99 ALA A CA 1
ATOM 842 C C . ALA A 1 99 ? -2.121 -0.999 -10.071 1.00 60.19 99 ALA A C 1
ATOM 844 O O . ALA A 1 99 ? -2.902 -1.857 -10.506 1.00 60.19 99 ALA A O 1
ATOM 845 N N . TYR A 1 100 ? -2.396 -0.174 -9.068 1.00 56.56 100 TYR A N 1
ATOM 846 C CA . TYR A 1 100 ? -3.716 0.024 -8.494 1.00 56.56 100 TYR A CA 1
ATOM 847 C C . TYR A 1 100 ? -4.757 0.415 -9.552 1.00 56.56 100 TYR A C 1
ATOM 849 O O . TYR A 1 100 ? -4.449 1.212 -10.482 1.00 56.56 100 TYR A O 1
#

Foldseek 3Di:
DVVVVVLVVVVVVLVCQCPDPQLLSNLLSLLVLLVVLCVVLVDDDDPLSVVLNVCSVPNPDGDDVVSSVVSNVSSVVSLVSSCVVDDPVVNVCCVRRVDD

Secondary structure (DSSP, 8-state):
-HHHHHHHHHHHHHHHHHS-S-HHHHHHHHHHHHHHHHHHH-PPPPHHHHHHHHHHHH--SPPPHHHHHHHHHHHHHHHHHHHHHS-HHHHHHHHHTS--

Radius of gyration: 14.44 Å; chains: 1; bounding box: 30×21×44 Å

pLDDT: mean 84.24, std 10.35, range [56.56, 96.5]

Sequence (100 aa):
VLIVLRAKIIRKNRKKLFETRDNKKRIIYIYRYAMQINNITEGFIPIEVQNLVNEAKYSNHIMSEKSVKIVKSYAEHERKELYKMTSGIKRLYYKYIKAY